Protein AF-A0A380DWX5-F1 (afdb_monomer)

Radius of gyration: 14.34 Å; Cα contacts (8 Å, |Δi|>4): 116; chains: 1; bounding box: 50×19×35 Å

Foldseek 3Di:
DDFDFDWDFDPVQLVVLLPDPDLVCNFVSLLVGTDDLPDPVSVVVCVVVVNDPVNSVRNNVGPCCCCCHVVVQWTDDPSVVSPSDPDTDGDDDDDD

Nearest PDB structures (foldseek):
  3egw-assembly1_B  TM=9.986E-01  e=2.088E-10  Escherichia coli K-12
  1r27-assembly1_B  TM=9.965E-01  e=1.960E-10  Escherichia coli
  3ir5-assembly1_B  TM=9.975E-01  e=4.172E-10  Escherichia coli K-12
  1y4z-assembly1_B  TM=9.982E-01  e=5.715E-10  Escherichia coli

Sequence (96 aa):
MRYLGVLLYDADRVHEAASAVDEKDLYEKQLDIFLNPFDEEVIAQAEKDGIGYDWIEAAQNSPIYKLAIEYKLAFPLHPEFRTMPMVWYCHHLAQL

Structure (mmCIF, N/CA/C/O backbone):
data_AF-A0A380DWX5-F1
#
_entry.id   AF-A0A380DWX5-F1
#
loop_
_atom_site.group_PDB
_atom_site.id
_atom_site.type_symbol
_atom_site.label_atom_id
_atom_site.label_alt_id
_atom_site.label_comp_id
_atom_site.label_asym_id
_atom_site.label_entity_id
_atom_site.label_seq_id
_atom_site.pdbx_PDB_ins_code
_atom_site.Cartn_x
_atom_site.Cartn_y
_atom_site.Cartn_z
_atom_site.occupancy
_atom_site.B_iso_or_equiv
_atom_site.auth_seq_id
_atom_site.auth_comp_id
_atom_site.auth_asym_id
_atom_site.auth_atom_id
_atom_site.pdbx_PDB_model_num
ATOM 1 N N . MET A 1 1 ? 19.005 -5.926 9.528 1.00 86.31 1 MET A N 1
ATOM 2 C CA . MET A 1 1 ? 17.870 -5.585 10.420 1.00 86.31 1 MET A CA 1
ATOM 3 C C . MET A 1 1 ? 16.588 -6.095 9.781 1.00 86.31 1 MET A C 1
ATOM 5 O O . MET A 1 1 ? 16.557 -6.169 8.559 1.00 86.31 1 MET A O 1
ATOM 9 N N . ARG A 1 2 ? 15.572 -6.477 10.564 1.00 94.12 2 ARG A N 1
ATOM 10 C CA . ARG A 1 2 ? 14.264 -6.917 10.050 1.00 94.12 2 ARG A CA 1
ATOM 11 C C . ARG A 1 2 ? 13.165 -6.126 10.745 1.00 94.12 2 ARG A C 1
ATOM 13 O O . ARG A 1 2 ? 13.150 -6.067 11.969 1.00 94.12 2 ARG A O 1
ATOM 20 N N . TYR A 1 3 ? 12.257 -5.579 9.951 1.00 96.75 3 TYR A N 1
ATOM 21 C CA . TYR A 1 3 ? 11.027 -4.947 10.410 1.00 96.75 3 TYR A CA 1
ATOM 22 C C . TYR A 1 3 ? 9.841 -5.759 9.889 1.00 96.75 3 TYR A C 1
ATOM 24 O O . TYR A 1 3 ? 9.944 -6.410 8.849 1.00 96.75 3 TYR A O 1
ATOM 32 N N . LEU A 1 4 ? 8.740 -5.748 10.631 1.00 97.62 4 LEU A N 1
ATOM 33 C CA . LEU A 1 4 ? 7.458 -6.320 10.229 1.00 97.62 4 LEU A CA 1
ATOM 34 C C . LEU A 1 4 ? 6.397 -5.245 10.444 1.00 97.62 4 LEU A C 1
ATOM 36 O O . LEU A 1 4 ? 6.460 -4.511 11.429 1.00 97.62 4 LEU A O 1
ATOM 40 N N . GLY A 1 5 ? 5.456 -5.138 9.518 1.00 97.75 5 GLY A N 1
ATOM 41 C CA . GLY A 1 5 ? 4.403 -4.135 9.556 1.00 97.75 5 GLY A CA 1
ATOM 42 C C . GLY A 1 5 ? 3.330 -4.464 8.533 1.00 97.75 5 GLY A C 1
ATOM 43 O O . GLY A 1 5 ? 3.618 -5.097 7.517 1.00 97.75 5 GLY A O 1
ATOM 44 N N . VAL A 1 6 ? 2.100 -4.065 8.833 1.00 98.25 6 VAL A N 1
ATOM 45 C CA . VAL A 1 6 ? 0.952 -4.279 7.951 1.00 98.25 6 VAL A CA 1
ATOM 46 C C . VAL A 1 6 ? 1.012 -3.273 6.799 1.00 98.25 6 VAL A C 1
ATOM 48 O O . VAL A 1 6 ? 1.440 -2.133 6.977 1.00 98.25 6 VAL A O 1
ATOM 51 N N . LEU A 1 7 ? 0.609 -3.708 5.611 1.00 98.19 7 LEU A N 1
ATOM 52 C CA . LEU A 1 7 ? 0.324 -2.850 4.467 1.00 98.19 7 LEU A CA 1
ATOM 53 C C . LEU A 1 7 ? -1.079 -3.196 3.981 1.00 98.19 7 LEU A C 1
ATOM 55 O O . LEU A 1 7 ? -1.396 -4.376 3.829 1.00 98.19 7 LEU A O 1
ATOM 59 N N . LEU A 1 8 ? -1.894 -2.175 3.740 1.00 98.31 8 LEU A N 1
ATOM 60 C CA . LEU A 1 8 ? -3.151 -2.320 3.017 1.00 98.31 8 LEU A CA 1
ATOM 61 C C . LEU A 1 8 ? -2.852 -2.146 1.528 1.00 98.31 8 LEU A C 1
ATOM 63 O O . LEU A 1 8 ? -2.040 -1.294 1.162 1.00 98.31 8 LEU A O 1
ATOM 67 N N . TYR A 1 9 ? -3.463 -2.964 0.676 1.00 98.25 9 TYR A N 1
ATOM 68 C CA . TYR A 1 9 ? -3.280 -2.869 -0.767 1.00 98.25 9 TYR A CA 1
ATOM 69 C C . TYR A 1 9 ? -4.568 -3.197 -1.514 1.00 98.25 9 TYR A C 1
ATOM 71 O O . TYR A 1 9 ? -5.386 -3.981 -1.036 1.00 98.25 9 TYR A O 1
ATOM 79 N N . ASP A 1 10 ? -4.721 -2.603 -2.690 1.00 97.94 10 ASP A N 1
ATOM 80 C CA . ASP A 1 10 ? -5.807 -2.886 -3.618 1.00 97.94 10 ASP A CA 1
ATOM 81 C C . ASP A 1 10 ? -5.493 -4.166 -4.408 1.00 97.94 10 ASP A C 1
ATOM 83 O O . ASP A 1 10 ? -4.612 -4.192 -5.275 1.00 97.94 10 ASP A O 1
ATOM 87 N N . ALA A 1 11 ? -6.202 -5.247 -4.076 1.00 96.12 11 ALA A N 1
ATOM 88 C CA . ALA A 1 11 ? -6.014 -6.550 -4.704 1.00 96.12 11 ALA A CA 1
ATOM 89 C C . ALA A 1 11 ? -6.470 -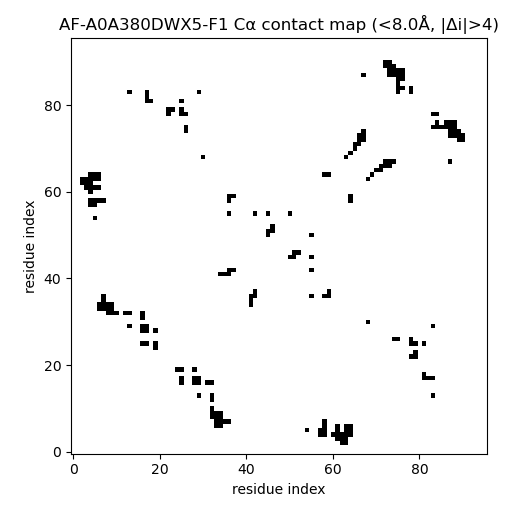6.578 -6.173 1.00 96.12 11 ALA A C 1
ATOM 91 O O . ALA A 1 11 ? -5.865 -7.287 -6.981 1.00 96.12 11 ALA A O 1
ATOM 92 N N . ASP A 1 12 ? -7.480 -5.784 -6.538 1.00 96.81 12 ASP A N 1
ATOM 93 C CA . ASP A 1 12 ? -8.032 -5.754 -7.895 1.00 96.81 12 ASP A CA 1
ATOM 94 C C . ASP A 1 12 ? -7.051 -5.103 -8.881 1.00 96.81 12 ASP A C 1
ATOM 96 O O . ASP A 1 12 ? -7.010 -5.446 -10.067 1.00 96.81 12 ASP A O 1
ATOM 100 N N . ARG A 1 13 ? -6.182 -4.220 -8.381 1.00 97.75 13 ARG A N 1
ATOM 101 C CA . ARG A 1 13 ? -5.161 -3.524 -9.178 1.00 97.75 13 ARG A CA 1
ATOM 102 C C . ARG A 1 13 ? -3.828 -4.269 -9.290 1.00 97.75 13 ARG A C 1
ATOM 104 O O . ARG A 1 13 ? -2.954 -3.837 -10.043 1.00 97.75 13 ARG A O 1
ATOM 111 N N . VAL A 1 14 ? -3.658 -5.419 -8.627 1.00 97.50 14 VAL A N 1
ATOM 112 C CA . VAL A 1 14 ? -2.404 -6.204 -8.676 1.00 97.50 14 VAL A CA 1
ATOM 113 C C . VAL A 1 14 ? -2.054 -6.628 -10.102 1.00 97.50 14 VAL A C 1
ATOM 115 O O . VAL A 1 14 ? -0.905 -6.494 -10.522 1.00 97.50 14 VAL A O 1
ATOM 118 N N . HIS A 1 15 ? -3.03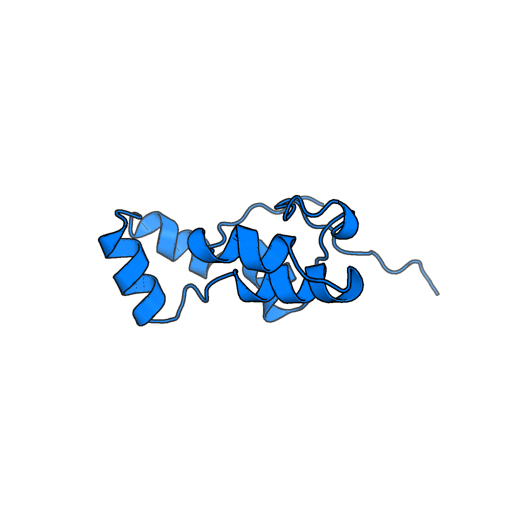4 -7.127 -10.864 1.00 97.69 15 HIS A N 1
ATOM 119 C CA . HIS A 1 15 ? -2.795 -7.572 -12.238 1.00 97.69 15 HIS A CA 1
ATOM 120 C C . HIS A 1 15 ? -2.390 -6.406 -13.147 1.00 97.69 15 HIS A C 1
ATOM 122 O O . HIS A 1 15 ? -1.475 -6.551 -13.957 1.00 97.69 15 HIS A O 1
ATOM 128 N N . GLU A 1 16 ? -3.048 -5.252 -13.008 1.00 97.31 16 GLU A N 1
ATOM 129 C CA . GLU A 1 16 ? -2.695 -4.031 -13.738 1.00 97.31 16 GLU A CA 1
ATOM 130 C C . GLU A 1 16 ? -1.249 -3.619 -13.436 1.00 97.31 16 GLU A C 1
ATOM 132 O O . GLU A 1 16 ? -0.457 -3.434 -14.362 1.00 97.31 16 GLU A O 1
ATOM 137 N N . ALA A 1 17 ? -0.884 -3.553 -12.152 1.00 97.50 17 ALA A N 1
ATOM 138 C CA . ALA A 1 17 ? 0.452 -3.167 -11.715 1.00 97.50 17 ALA A CA 1
ATOM 139 C C . ALA A 1 17 ? 1.534 -4.131 -12.227 1.00 97.50 17 ALA A C 1
ATOM 141 O O . ALA A 1 17 ? 2.534 -3.697 -12.796 1.00 97.50 17 ALA A O 1
ATOM 142 N N . ALA A 1 18 ? 1.313 -5.443 -12.102 1.00 97.50 18 ALA A N 1
ATOM 143 C CA . ALA A 1 18 ? 2.241 -6.469 -12.581 1.00 97.50 18 ALA A CA 1
ATOM 144 C C . ALA A 1 18 ? 2.376 -6.514 -14.116 1.00 97.50 18 ALA A C 1
ATOM 146 O O . ALA A 1 18 ? 3.392 -6.982 -14.644 1.00 97.50 18 ALA A O 1
ATOM 147 N N . SER A 1 19 ? 1.377 -6.004 -14.838 1.00 97.56 19 SER A N 1
ATOM 148 C CA . SER A 1 19 ? 1.328 -5.993 -16.304 1.00 97.56 19 SER A CA 1
ATOM 149 C C . SER A 1 19 ? 1.882 -4.710 -16.935 1.00 97.56 19 SER A C 1
ATOM 151 O O . SER A 1 19 ? 1.734 -4.524 -18.143 1.00 97.56 19 SER A O 1
ATOM 153 N N . ALA A 1 20 ? 2.530 -3.829 -16.161 1.00 97.31 20 ALA A N 1
ATOM 154 C CA . ALA A 1 20 ? 3.141 -2.606 -16.685 1.00 97.31 20 ALA A CA 1
ATOM 155 C C . ALA A 1 20 ? 4.088 -2.898 -17.864 1.00 97.31 20 ALA A C 1
ATOM 157 O O . ALA A 1 20 ? 4.890 -3.834 -17.812 1.00 97.31 20 ALA A O 1
ATOM 158 N N . VAL A 1 21 ? 3.987 -2.120 -18.945 1.00 95.81 21 VAL A N 1
ATOM 159 C CA . VAL A 1 21 ? 4.739 -2.395 -20.181 1.00 95.81 21 VAL A CA 1
ATOM 160 C C . VAL A 1 21 ? 6.240 -2.210 -19.963 1.00 95.81 21 VAL A C 1
ATOM 162 O O . VAL A 1 21 ? 7.013 -3.100 -20.316 1.00 95.81 21 VAL A O 1
ATOM 165 N N . ASP A 1 22 ? 6.644 -1.091 -19.358 1.00 96.81 22 ASP A N 1
ATOM 166 C CA . ASP A 1 22 ? 8.034 -0.850 -18.972 1.00 96.81 22 ASP A CA 1
ATOM 167 C C . ASP A 1 22 ? 8.300 -1.458 -17.589 1.00 96.81 22 ASP A C 1
ATOM 169 O O . ASP A 1 22 ? 7.596 -1.187 -16.616 1.00 96.81 22 ASP A O 1
ATOM 173 N N . GLU A 1 23 ? 9.340 -2.283 -17.490 1.00 95.69 23 GLU A N 1
ATOM 174 C CA . GLU A 1 23 ? 9.763 -2.884 -16.224 1.00 95.69 23 GLU A CA 1
ATOM 175 C C . GLU A 1 23 ? 10.219 -1.832 -15.206 1.00 95.69 23 GLU A C 1
ATOM 177 O O . GLU A 1 23 ? 10.108 -2.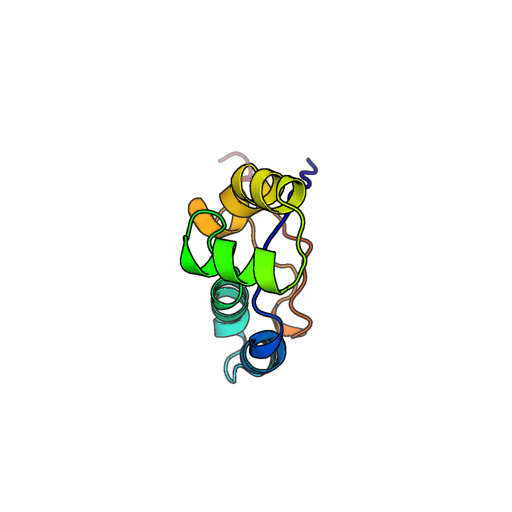053 -14.001 1.00 95.69 23 GLU A O 1
ATOM 182 N N . LYS A 1 24 ? 10.678 -0.664 -15.672 1.00 94.50 24 LYS A N 1
ATOM 183 C CA . LYS A 1 24 ? 11.080 0.451 -14.804 1.00 94.50 24 LYS A CA 1
ATOM 184 C C . LYS A 1 24 ? 9.909 1.064 -14.043 1.00 94.50 24 LYS A C 1
ATOM 186 O O . LYS A 1 24 ? 10.128 1.630 -12.974 1.00 94.50 24 LYS A O 1
ATOM 191 N N . ASP A 1 25 ? 8.688 0.900 -14.546 1.00 96.88 25 ASP A N 1
ATOM 192 C CA . ASP A 1 25 ? 7.483 1.413 -13.898 1.00 96.88 25 ASP A CA 1
ATOM 193 C C . ASP A 1 25 ? 6.978 0.475 -12.792 1.00 96.88 25 ASP A C 1
ATOM 195 O O . ASP A 1 25 ? 6.174 0.891 -11.963 1.00 96.88 25 ASP A O 1
ATOM 199 N N . LEU A 1 26 ? 7.440 -0.783 -12.735 1.00 97.88 26 LEU A N 1
ATOM 200 C CA . LEU A 1 26 ? 6.904 -1.803 -11.820 1.00 97.88 26 LEU A CA 1
ATOM 201 C C . LEU A 1 26 ? 7.049 -1.425 -10.340 1.00 97.88 26 LEU A C 1
ATOM 203 O O . LEU A 1 26 ? 6.176 -1.757 -9.543 1.00 97.88 26 LEU A O 1
ATOM 207 N N . TYR A 1 27 ? 8.117 -0.713 -9.972 1.00 96.88 27 TYR A N 1
ATOM 208 C CA . TYR A 1 27 ? 8.297 -0.200 -8.611 1.00 96.88 27 TYR A CA 1
ATOM 209 C C . TYR A 1 27 ? 7.210 0.814 -8.236 1.00 96.88 27 TYR A C 1
ATOM 211 O O . TYR A 1 27 ? 6.546 0.654 -7.213 1.00 96.88 27 TYR A O 1
ATOM 219 N N . GLU A 1 28 ? 6.999 1.826 -9.078 1.00 97.06 28 GLU A N 1
ATOM 220 C CA . GLU A 1 28 ? 5.982 2.854 -8.835 1.00 97.06 28 GLU A CA 1
ATOM 221 C C . GLU A 1 28 ? 4.575 2.254 -8.911 1.00 97.06 28 GLU A C 1
ATOM 223 O O . GLU A 1 28 ? 3.735 2.522 -8.061 1.00 97.06 28 GLU A O 1
ATOM 228 N N . LYS A 1 29 ? 4.337 1.331 -9.847 1.00 97.94 29 LYS A N 1
ATOM 229 C CA . LYS A 1 29 ? 3.064 0.611 -9.951 1.00 97.94 29 LYS A CA 1
ATOM 230 C C . LYS A 1 29 ? 2.760 -0.249 -8.733 1.00 97.94 29 LYS A C 1
ATOM 232 O O . LYS A 1 29 ? 1.601 -0.352 -8.343 1.00 97.94 29 LYS A O 1
ATOM 237 N N . GLN A 1 30 ? 3.774 -0.841 -8.111 1.00 98.06 30 GLN A N 1
ATOM 238 C CA . GLN A 1 30 ? 3.588 -1.543 -6.849 1.00 98.06 30 GLN A CA 1
ATOM 239 C C . GLN A 1 30 ? 3.288 -0.575 -5.693 1.00 98.06 30 GLN A C 1
ATOM 241 O O . GLN A 1 30 ? 2.505 -0.904 -4.808 1.00 98.06 30 GLN A O 1
ATOM 246 N N . LEU A 1 31 ? 3.877 0.622 -5.688 1.00 97.81 31 LEU A N 1
ATOM 247 C CA . LEU A 1 31 ? 3.537 1.649 -4.702 1.00 97.81 31 LEU A CA 1
ATOM 248 C C . LEU A 1 31 ? 2.099 2.155 -4.874 1.00 97.81 31 LEU A C 1
ATOM 250 O O . LEU A 1 31 ? 1.413 2.334 -3.873 1.00 97.81 31 LEU A O 1
ATOM 254 N N . ASP A 1 32 ? 1.634 2.323 -6.114 1.00 97.31 32 ASP A N 1
ATOM 255 C CA . ASP A 1 32 ? 0.292 2.821 -6.456 1.00 97.31 32 ASP A CA 1
ATOM 256 C C . ASP A 1 32 ? -0.854 1.928 -5.959 1.00 97.31 32 ASP A C 1
ATOM 258 O O . ASP A 1 32 ? -1.997 2.389 -5.866 1.00 97.31 32 ASP A O 1
ATOM 262 N N . ILE A 1 33 ? -0.581 0.644 -5.703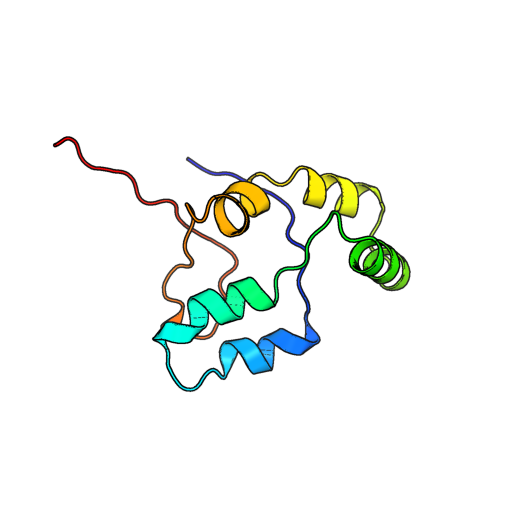 1.00 97.94 33 ILE A N 1
ATOM 263 C CA . ILE A 1 33 ? -1.574 -0.290 -5.158 1.00 97.94 33 ILE A CA 1
ATOM 264 C C . ILE A 1 33 ? -1.561 -0.329 -3.632 1.00 97.94 33 ILE A C 1
ATOM 266 O O . ILE A 1 33 ? -2.494 -0.875 -3.053 1.00 97.94 33 ILE A O 1
ATOM 270 N N . PHE A 1 34 ? -0.549 0.234 -2.962 1.00 98.38 34 PHE A N 1
ATOM 271 C CA . PHE A 1 34 ? -0.569 0.366 -1.509 1.00 98.38 34 PHE A CA 1
ATOM 272 C C . PHE A 1 34 ? -1.474 1.522 -1.088 1.00 98.38 34 PHE A C 1
ATOM 274 O O . PHE A 1 34 ? -1.410 2.625 -1.624 1.00 98.38 34 PHE A O 1
ATOM 281 N N . LEU A 1 35 ? -2.322 1.253 -0.102 1.00 98.50 35 LEU A N 1
ATOM 282 C CA . LEU A 1 35 ? -3.362 2.164 0.350 1.00 98.50 35 LEU A CA 1
ATOM 283 C C . LEU A 1 35 ? -2.904 2.928 1.591 1.00 98.50 35 LEU A C 1
ATOM 285 O O . LEU A 1 35 ? -2.225 2.378 2.461 1.00 98.50 35 LEU A O 1
ATOM 289 N N . ASN A 1 36 ? -3.309 4.194 1.683 1.00 98.44 36 ASN A N 1
ATOM 290 C CA . ASN A 1 36 ? -3.039 5.030 2.845 1.00 98.44 36 ASN A CA 1
ATOM 291 C C . ASN A 1 36 ? -3.923 4.591 4.028 1.00 98.44 36 ASN A C 1
ATOM 293 O O . ASN A 1 36 ? -5.138 4.775 3.967 1.00 98.44 36 ASN A O 1
ATOM 297 N N . PRO A 1 37 ? -3.357 4.069 5.131 1.00 98.38 37 PRO A N 1
ATOM 298 C CA . PRO A 1 37 ? -4.145 3.570 6.257 1.00 98.38 37 PRO A CA 1
ATOM 299 C C . PRO A 1 37 ? -4.783 4.687 7.106 1.00 98.38 37 PRO A C 1
ATOM 301 O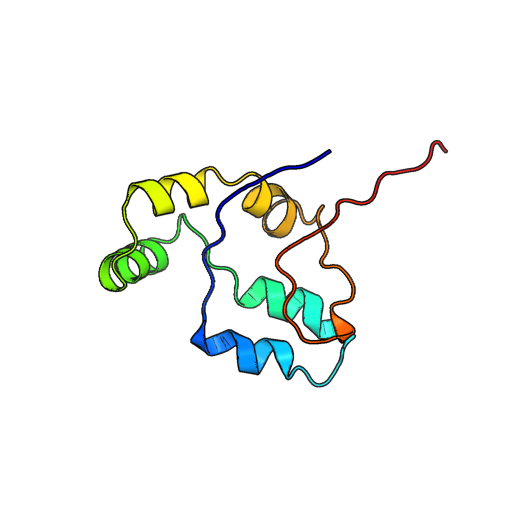 O . PRO A 1 37 ? -5.502 4.392 8.060 1.00 98.38 37 PRO A O 1
ATOM 304 N N . PHE A 1 38 ? -4.509 5.959 6.793 1.00 98.38 38 PHE A N 1
ATOM 305 C CA . PHE A 1 38 ? -5.133 7.134 7.412 1.00 98.38 38 PHE A CA 1
ATOM 306 C C . PHE A 1 38 ? -6.249 7.750 6.561 1.00 98.38 38 PHE A C 1
ATOM 308 O O . PHE A 1 38 ? -6.871 8.717 6.993 1.00 98.38 38 PHE A O 1
ATOM 315 N N . ASP A 1 39 ? -6.473 7.240 5.350 1.00 98.56 39 ASP A N 1
ATOM 316 C CA . ASP A 1 39 ? -7.540 7.720 4.479 1.00 98.56 39 ASP A CA 1
ATOM 317 C C . ASP A 1 39 ? -8.890 7.157 4.946 1.00 98.56 39 ASP A C 1
ATOM 319 O O . ASP A 1 39 ? -9.050 5.943 5.090 1.00 98.56 39 ASP A O 1
ATOM 323 N N . GLU A 1 40 ? -9.861 8.038 5.196 1.00 98.19 40 GLU A N 1
ATOM 324 C CA . GLU A 1 40 ? -11.196 7.663 5.670 1.00 98.19 40 GLU A CA 1
ATOM 325 C C . GLU A 1 40 ? -11.913 6.718 4.694 1.00 98.19 40 GLU A C 1
ATOM 327 O O . GLU A 1 40 ? -12.624 5.812 5.135 1.00 98.19 40 GLU A O 1
ATOM 332 N N . GLU A 1 41 ? -11.694 6.866 3.382 1.00 98.44 41 GLU A N 1
ATOM 333 C CA . GLU A 1 41 ? -12.288 5.980 2.377 1.00 98.44 41 GLU A CA 1
ATOM 334 C C . GLU A 1 41 ? -11.669 4.578 2.435 1.00 98.44 41 GLU A C 1
ATOM 336 O O . GLU A 1 41 ? -12.389 3.579 2.364 1.00 98.44 41 GLU A O 1
ATOM 341 N N . VAL A 1 42 ? -10.350 4.493 2.645 1.00 98.31 42 VAL A N 1
ATOM 342 C CA . VAL A 1 42 ? -9.631 3.220 2.812 1.00 98.31 42 VAL A CA 1
ATOM 343 C C . VAL A 1 42 ? -10.057 2.524 4.101 1.00 98.31 42 VAL A C 1
ATOM 345 O O . VAL A 1 42 ? -10.285 1.317 4.089 1.00 98.31 42 VAL A O 1
ATOM 348 N N . ILE A 1 43 ? -10.202 3.264 5.203 1.00 98.50 43 ILE A N 1
ATOM 349 C CA . ILE A 1 43 ? -10.655 2.720 6.492 1.00 98.50 43 ILE A CA 1
ATOM 350 C C . ILE A 1 43 ? -12.076 2.163 6.355 1.00 98.50 43 ILE A C 1
ATOM 352 O O . ILE A 1 43 ? -12.322 1.010 6.706 1.00 98.50 43 ILE A O 1
ATOM 356 N N . ALA A 1 44 ? -12.997 2.940 5.778 1.00 98.12 44 ALA A N 1
ATOM 357 C CA . ALA A 1 44 ? -14.373 2.501 5.564 1.00 98.12 44 ALA A CA 1
ATOM 358 C C . ALA A 1 44 ? -14.462 1.286 4.626 1.00 98.12 44 ALA A C 1
ATOM 360 O O . ALA A 1 44 ? -15.328 0.428 4.804 1.00 98.12 44 ALA A O 1
ATOM 361 N N . GLN A 1 45 ? -13.590 1.202 3.618 1.00 98.19 45 GLN A N 1
ATOM 362 C CA . GLN A 1 45 ? -13.526 0.043 2.731 1.00 98.19 45 GLN A CA 1
ATOM 363 C C . GLN A 1 45 ? -12.955 -1.188 3.449 1.00 98.19 45 GLN A C 1
ATOM 365 O O . GLN A 1 45 ? -13.553 -2.258 3.374 1.00 98.19 45 GLN A O 1
ATOM 370 N N . ALA A 1 46 ? -11.885 -1.031 4.230 1.00 97.81 46 ALA A N 1
ATOM 371 C CA . ALA A 1 46 ? -11.310 -2.102 5.041 1.00 97.81 46 ALA A CA 1
ATOM 372 C C . ALA A 1 46 ? -12.337 -2.697 6.024 1.00 97.81 46 ALA A C 1
ATOM 374 O O . ALA A 1 46 ? -12.435 -3.918 6.147 1.00 97.81 46 ALA A O 1
ATOM 375 N N . GLU A 1 47 ? -13.154 -1.858 6.669 1.00 96.88 47 GLU A N 1
ATOM 376 C CA . GLU A 1 47 ? -14.247 -2.315 7.537 1.00 96.88 47 GLU A CA 1
ATOM 377 C C . GLU A 1 47 ? -15.310 -3.118 6.767 1.00 96.88 47 GLU A C 1
ATOM 379 O O . GLU A 1 47 ? -15.759 -4.162 7.246 1.00 96.88 47 GLU A O 1
ATOM 384 N N . LYS A 1 48 ? -15.695 -2.676 5.559 1.00 97.62 48 LYS A N 1
ATOM 385 C CA . LYS A 1 48 ? -16.636 -3.413 4.688 1.00 97.62 48 LYS A CA 1
ATOM 386 C C . LYS A 1 48 ? -16.085 -4.769 4.257 1.00 97.62 48 LYS A C 1
ATOM 388 O O . LYS A 1 48 ? -16.850 -5.730 4.182 1.00 97.62 48 LYS A O 1
ATOM 393 N N . ASP A 1 49 ? -14.780 -4.844 4.020 1.00 97.06 49 ASP A N 1
ATOM 394 C CA . ASP A 1 49 ? -14.077 -6.071 3.638 1.00 97.06 49 ASP A CA 1
ATOM 395 C C . ASP A 1 49 ? -13.794 -6.992 4.843 1.00 97.06 49 ASP A C 1
ATOM 397 O O . ASP A 1 49 ? -13.242 -8.083 4.690 1.00 97.06 49 ASP A O 1
ATOM 401 N N . GLY A 1 50 ? -14.216 -6.593 6.049 1.00 97.25 50 GLY A N 1
ATOM 402 C CA . GLY A 1 50 ? -14.122 -7.395 7.268 1.00 97.25 50 GLY A CA 1
ATOM 403 C C . GLY A 1 50 ? -12.753 -7.353 7.947 1.00 97.25 50 GLY A C 1
ATOM 404 O O . GLY A 1 50 ? -12.457 -8.220 8.773 1.00 97.25 50 GLY A O 1
ATOM 405 N N . ILE A 1 51 ? -11.912 -6.367 7.623 1.00 97.31 51 ILE A N 1
ATOM 406 C CA . ILE A 1 51 ? -10.637 -6.139 8.305 1.00 97.31 51 ILE A CA 1
ATOM 407 C C . ILE A 1 51 ? -10.923 -5.548 9.689 1.00 97.31 51 ILE A C 1
ATOM 409 O O . ILE A 1 51 ? -11.584 -4.519 9.824 1.00 97.31 51 ILE A O 1
ATOM 413 N N . GLY A 1 52 ? -10.424 -6.212 10.733 1.00 96.75 52 GLY A N 1
ATOM 414 C CA . GLY A 1 52 ? -10.572 -5.747 12.110 1.00 96.75 52 GLY A CA 1
ATOM 415 C C . GLY A 1 52 ? -9.873 -4.408 12.355 1.00 96.75 52 GLY A C 1
ATOM 416 O O . GLY A 1 52 ? -8.831 -4.113 11.767 1.00 96.75 52 GLY A O 1
ATOM 417 N N . TYR A 1 53 ? -10.427 -3.603 13.263 1.00 96.56 53 TYR A N 1
ATOM 418 C CA . TYR A 1 53 ? -9.859 -2.303 13.638 1.00 96.56 53 TYR A CA 1
ATOM 419 C C . TYR A 1 53 ? -8.400 -2.405 14.122 1.00 96.56 53 TYR A C 1
ATOM 421 O O . TYR A 1 53 ? -7.578 -1.545 13.821 1.00 96.56 53 TYR A O 1
ATOM 429 N N . ASP A 1 54 ? -8.053 -3.494 14.808 1.00 97.94 54 ASP A N 1
ATOM 430 C CA . ASP A 1 54 ? -6.697 -3.818 15.256 1.00 97.94 54 ASP A CA 1
ATOM 431 C C . ASP A 1 54 ? -5.693 -3.953 14.097 1.00 97.94 54 ASP A C 1
ATOM 433 O O . ASP A 1 54 ? -4.537 -3.540 14.216 1.00 97.94 54 ASP A O 1
ATOM 437 N N . TRP A 1 55 ? -6.127 -4.465 12.943 1.00 98.12 55 TRP A N 1
ATOM 438 C CA . TRP A 1 55 ? -5.301 -4.527 11.734 1.00 98.12 55 TRP A CA 1
ATOM 439 C C . TRP A 1 55 ? -5.123 -3.161 11.072 1.00 98.12 55 TRP A C 1
ATOM 441 O O . TRP A 1 55 ? -4.030 -2.861 10.586 1.00 98.12 55 TRP A O 1
ATOM 451 N N . ILE A 1 56 ? -6.165 -2.326 11.077 1.00 98.19 56 ILE A N 1
ATOM 452 C CA . ILE A 1 56 ? -6.099 -0.950 10.565 1.00 98.19 56 ILE A CA 1
ATOM 453 C C . ILE A 1 56 ? -5.137 -0.126 11.432 1.00 98.19 56 ILE A C 1
ATOM 455 O O . ILE A 1 56 ? -4.223 0.511 10.907 1.00 98.19 56 ILE A O 1
ATOM 459 N N . GLU A 1 57 ? -5.256 -0.216 12.758 1.00 98.44 57 GLU A N 1
ATOM 460 C CA . GLU A 1 57 ? -4.336 0.429 13.702 1.00 98.44 57 GLU A CA 1
ATOM 461 C C . GLU A 1 57 ? -2.890 -0.070 13.518 1.00 98.44 57 GLU A C 1
ATOM 463 O O . GLU A 1 57 ? -1.937 0.718 13.533 1.00 98.44 57 GLU A O 1
ATOM 468 N N . ALA A 1 58 ? -2.692 -1.371 13.281 1.00 98.62 58 ALA A N 1
ATOM 469 C CA . ALA A 1 58 ? -1.373 -1.923 12.979 1.00 98.62 58 ALA A CA 1
ATOM 470 C C 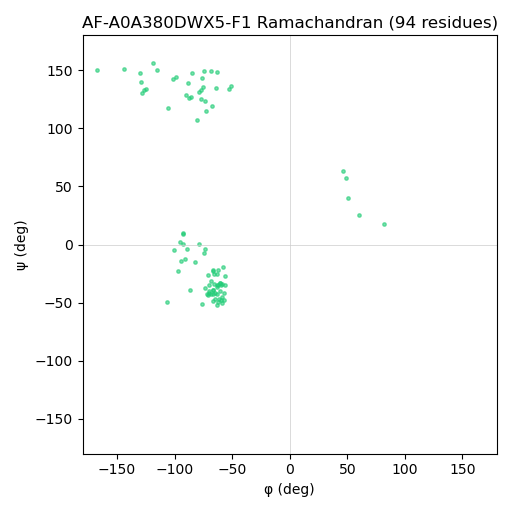. ALA A 1 58 ? -0.803 -1.410 11.641 1.00 98.62 58 ALA A C 1
ATOM 472 O O . ALA A 1 58 ? 0.413 -1.219 11.530 1.00 98.62 58 ALA A O 1
ATOM 473 N N . ALA A 1 59 ? -1.649 -1.157 10.637 1.00 98.56 59 ALA A N 1
ATOM 474 C CA . ALA A 1 59 ? -1.245 -0.550 9.369 1.00 98.56 59 ALA A CA 1
ATOM 475 C C . ALA A 1 59 ? -0.835 0.920 9.549 1.00 98.56 59 ALA A C 1
ATOM 477 O O . ALA A 1 59 ? 0.219 1.322 9.058 1.00 98.56 59 ALA A O 1
ATOM 478 N N . GLN A 1 60 ? -1.590 1.693 10.334 1.00 98.44 60 GLN A N 1
ATOM 479 C CA . GLN A 1 60 ? -1.262 3.082 10.690 1.00 98.44 60 GLN A CA 1
ATOM 480 C C . GLN A 1 60 ? 0.072 3.195 11.447 1.00 98.44 60 GLN A C 1
ATOM 482 O O . GLN A 1 60 ? 0.834 4.147 11.273 1.00 98.44 60 GLN A O 1
ATOM 487 N N . ASN A 1 61 ? 0.405 2.187 12.256 1.00 98.50 61 ASN A N 1
ATOM 488 C CA . ASN A 1 61 ? 1.662 2.122 13.003 1.00 98.50 61 ASN A CA 1
ATO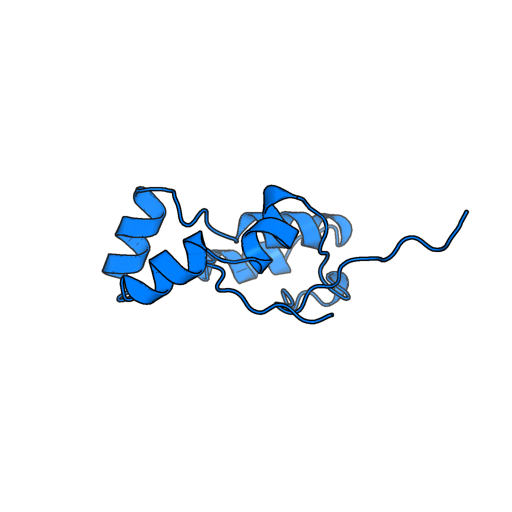M 489 C C . ASN A 1 61 ? 2.784 1.361 12.270 1.00 98.50 61 ASN A C 1
ATOM 491 O O . ASN A 1 61 ? 3.844 1.109 12.851 1.00 98.50 61 ASN A O 1
ATOM 495 N N . SER A 1 62 ? 2.588 1.003 10.999 1.00 98.62 62 SER A N 1
ATOM 496 C CA . SER A 1 62 ? 3.493 0.127 10.258 1.00 98.62 62 SER A CA 1
ATOM 497 C C . SER A 1 62 ? 4.860 0.773 9.994 1.00 98.62 62 S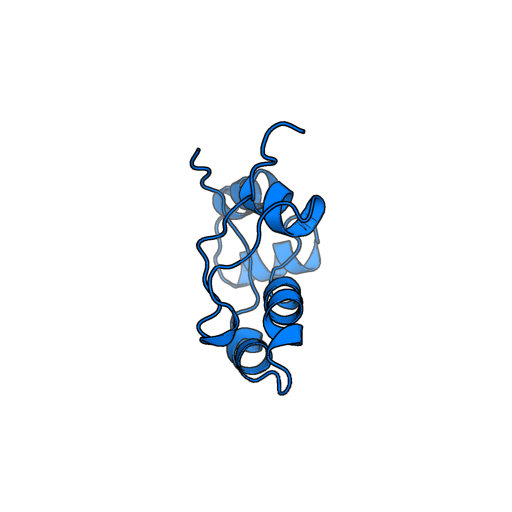ER A C 1
ATOM 499 O O . SER A 1 62 ? 4.951 1.772 9.272 1.00 98.62 62 SER A O 1
ATOM 501 N N . PRO A 1 63 ? 5.973 0.187 10.486 1.00 98.00 63 PRO A N 1
ATOM 502 C CA . PRO A 1 63 ? 7.306 0.647 10.105 1.00 98.00 63 PRO A CA 1
ATOM 503 C C . PRO A 1 63 ? 7.588 0.391 8.619 1.00 98.00 63 PRO A C 1
ATOM 505 O O . PRO A 1 63 ? 8.394 1.099 8.024 1.00 98.00 63 PRO A O 1
ATOM 508 N N . ILE A 1 64 ? 6.924 -0.598 8.010 1.00 98.00 64 ILE A N 1
ATOM 509 C CA . ILE A 1 64 ? 7.077 -0.906 6.585 1.00 98.00 64 ILE A CA 1
ATOM 510 C C . ILE A 1 64 ? 6.420 0.176 5.731 1.00 98.00 64 ILE A C 1
ATOM 512 O O . ILE A 1 64 ? 7.054 0.634 4.786 1.00 98.00 64 ILE A O 1
ATOM 516 N N . TYR A 1 65 ? 5.221 0.647 6.097 1.00 98.25 65 TYR A N 1
ATOM 517 C CA . TYR A 1 65 ? 4.568 1.765 5.406 1.00 98.25 65 TYR A CA 1
ATOM 518 C C . TYR A 1 65 ? 5.458 3.013 5.417 1.00 98.25 65 TYR A C 1
ATOM 520 O O . TYR A 1 65 ? 5.755 3.586 4.370 1.00 98.25 65 TYR A O 1
ATOM 528 N N . LYS A 1 66 ? 6.005 3.361 6.587 1.00 97.75 66 LYS A N 1
ATOM 529 C CA . LYS A 1 66 ? 6.927 4.497 6.726 1.00 97.75 66 LYS A CA 1
ATOM 530 C C . LYS A 1 66 ? 8.179 4.337 5.865 1.00 97.75 66 LYS A C 1
ATOM 532 O O . LYS A 1 66 ? 8.552 5.249 5.139 1.00 97.75 66 LYS A O 1
ATOM 537 N N . LEU A 1 67 ? 8.831 3.174 5.906 1.00 97.06 67 LEU A N 1
ATOM 538 C CA . LEU A 1 67 ? 10.075 2.946 5.164 1.00 97.06 67 LEU A CA 1
ATOM 539 C C . LEU A 1 67 ? 9.869 2.863 3.644 1.00 97.06 67 LEU A C 1
ATOM 541 O O . LEU A 1 67 ? 10.690 3.400 2.906 1.00 97.06 67 LEU A O 1
ATOM 545 N N . ALA A 1 68 ? 8.818 2.191 3.173 1.00 96.69 68 ALA A N 1
ATOM 546 C CA . ALA A 1 68 ? 8.584 1.953 1.748 1.00 96.69 68 ALA A CA 1
ATOM 547 C C . ALA A 1 68 ? 7.827 3.100 1.063 1.00 96.69 68 ALA A C 1
ATOM 549 O O . ALA A 1 68 ? 8.145 3.447 -0.071 1.00 96.69 68 ALA A O 1
ATOM 550 N N . ILE A 1 69 ? 6.837 3.697 1.733 1.00 97.19 69 ILE A N 1
ATOM 551 C CA . ILE A 1 69 ? 5.871 4.610 1.105 1.00 97.19 69 ILE A CA 1
ATOM 552 C C . ILE A 1 69 ? 6.144 6.063 1.493 1.00 97.19 69 ILE A C 1
ATOM 554 O O . ILE A 1 69 ? 6.253 6.892 0.592 1.00 97.19 69 ILE A O 1
ATOM 558 N N . GLU A 1 70 ? 6.317 6.371 2.784 1.00 96.25 70 GLU A N 1
ATOM 559 C CA . GLU A 1 70 ? 6.569 7.752 3.236 1.00 96.25 70 GLU A CA 1
ATOM 560 C C . GLU A 1 70 ? 8.010 8.200 2.966 1.00 96.25 70 GLU A C 1
ATOM 562 O O . GLU A 1 70 ? 8.244 9.257 2.387 1.00 96.25 70 GLU A O 1
ATOM 567 N N . TYR A 1 71 ? 8.993 7.403 3.390 1.00 96.06 71 TYR A N 1
ATOM 568 C CA . TYR A 1 71 ? 10.408 7.784 3.342 1.00 96.06 71 TYR A CA 1
ATOM 569 C C . TYR A 1 71 ? 11.125 7.298 2.084 1.00 96.06 71 TYR A C 1
ATOM 571 O O . TYR A 1 71 ? 12.234 7.756 1.818 1.00 96.06 71 TYR A O 1
ATOM 579 N N . LYS A 1 72 ? 10.520 6.370 1.328 1.00 95.12 72 LYS A N 1
ATOM 580 C CA . LYS A 1 72 ? 11.105 5.771 0.113 1.00 95.12 72 LYS A CA 1
ATOM 581 C C . LYS A 1 72 ? 12.533 5.233 0.335 1.00 95.12 72 LYS A C 1
ATOM 583 O O . LYS A 1 72 ? 13.424 5.406 -0.492 1.00 95.12 72 LYS A O 1
ATOM 588 N N . LEU A 1 73 ? 12.762 4.608 1.492 1.00 95.25 73 LEU A N 1
ATOM 589 C CA . LEU A 1 73 ? 14.047 4.023 1.900 1.00 95.25 73 LEU A CA 1
ATOM 590 C C . LEU A 1 73 ? 14.132 2.517 1.634 1.00 95.25 73 LEU A C 1
ATOM 592 O O . LEU A 1 73 ? 15.237 1.977 1.552 1.00 95.25 73 LEU A O 1
ATOM 596 N N . ALA A 1 74 ? 12.988 1.840 1.541 1.00 95.94 74 ALA A N 1
ATOM 597 C CA . ALA A 1 74 ? 12.902 0.429 1.197 1.00 95.94 74 ALA A CA 1
ATOM 598 C C . ALA A 1 74 ? 12.507 0.265 -0.275 1.00 95.94 74 ALA A C 1
ATOM 600 O O . ALA A 1 74 ? 11.653 0.999 -0.763 1.00 95.94 74 ALA A O 1
ATOM 601 N N . PHE A 1 75 ? 13.079 -0.736 -0.947 1.00 95.56 75 PHE A N 1
ATOM 602 C CA . PHE A 1 75 ? 12.808 -1.057 -2.351 1.00 95.56 75 PHE A CA 1
ATOM 603 C C . PHE A 1 75 ? 12.484 -2.550 -2.522 1.00 95.56 75 PHE A C 1
ATOM 605 O O . PHE A 1 75 ? 13.028 -3.376 -1.773 1.00 95.56 75 PHE A O 1
ATOM 612 N N . PRO A 1 76 ? 11.622 -2.922 -3.485 1.00 95.62 76 PRO A N 1
ATOM 613 C CA . PRO A 1 76 ? 11.316 -4.316 -3.775 1.00 95.62 76 PRO A CA 1
ATOM 614 C C . PRO A 1 76 ? 12.530 -5.021 -4.388 1.00 95.62 76 PRO A C 1
ATOM 616 O O . PRO A 1 76 ? 13.333 -4.413 -5.097 1.00 95.62 76 PRO A O 1
ATOM 619 N N . LEU A 1 77 ? 12.657 -6.324 -4.136 1.00 94.19 77 LEU A N 1
ATOM 620 C CA . LEU A 1 77 ? 13.684 -7.149 -4.768 1.00 94.19 77 LEU A CA 1
ATOM 621 C C . LEU A 1 77 ? 13.178 -7.696 -6.106 1.00 94.19 77 LEU A C 1
ATOM 623 O O . LEU A 1 77 ? 12.146 -8.359 -6.130 1.00 94.19 77 LEU A O 1
ATOM 627 N N . HIS A 1 78 ? 13.935 -7.474 -7.179 1.00 95.06 78 HIS A N 1
ATOM 628 C CA . HIS A 1 78 ? 13.623 -7.951 -8.531 1.00 95.06 78 HIS A CA 1
ATOM 629 C C . HIS A 1 78 ? 12.173 -7.663 -8.987 1.00 95.06 78 HIS A C 1
ATOM 631 O O . HIS A 1 78 ? 11.429 -8.601 -9.301 1.00 95.06 78 HIS A O 1
ATOM 637 N N . PRO A 1 79 ? 11.723 -6.387 -9.005 1.00 95.06 79 PRO A N 1
ATOM 638 C CA . PRO A 1 79 ? 10.377 -6.041 -9.467 1.00 95.06 79 PRO A CA 1
ATOM 639 C C . PRO A 1 79 ? 10.090 -6.526 -10.900 1.00 95.06 79 PRO A C 1
ATOM 641 O O . PRO A 1 79 ? 8.944 -6.858 -11.196 1.00 95.06 79 PRO A O 1
ATOM 644 N N . GLU A 1 80 ? 11.112 -6.670 -11.751 1.00 96.25 80 GLU A N 1
ATOM 645 C CA . GLU A 1 80 ? 11.041 -7.196 -13.123 1.00 96.25 80 GLU A CA 1
ATOM 646 C C . GLU A 1 80 ? 10.462 -8.616 -13.227 1.00 96.25 80 GLU A C 1
ATOM 648 O O . GLU A 1 80 ? 9.962 -9.008 -14.280 1.00 96.25 80 GLU A O 1
ATOM 653 N N . PHE A 1 81 ? 10.450 -9.387 -12.134 1.00 96.69 81 PHE A N 1
ATOM 654 C CA . PHE A 1 81 ? 9.793 -10.697 -12.103 1.00 96.69 81 PHE A CA 1
ATOM 655 C C . PHE A 1 81 ? 8.265 -10.607 -12.040 1.00 96.69 81 PHE A C 1
ATOM 657 O O . PHE A 1 81 ? 7.594 -11.630 -12.165 1.00 96.69 81 PHE A O 1
ATOM 664 N N . ARG A 1 82 ? 7.702 -9.400 -11.871 1.00 96.81 82 ARG A N 1
ATOM 665 C CA . ARG A 1 82 ? 6.256 -9.117 -11.930 1.00 96.81 82 ARG A CA 1
ATOM 666 C C . ARG A 1 82 ? 5.436 -9.887 -10.892 1.00 96.81 82 ARG A C 1
ATOM 668 O O . ARG A 1 82 ? 4.241 -10.097 -11.059 1.00 96.81 82 ARG A O 1
ATOM 675 N N . THR A 1 83 ? 6.068 -10.273 -9.783 1.00 96.06 83 THR A N 1
ATOM 676 C CA . THR A 1 83 ? 5.418 -10.995 -8.678 1.00 96.06 83 THR A CA 1
ATOM 677 C C . THR A 1 83 ? 4.890 -10.077 -7.576 1.00 96.06 83 THR A C 1
ATOM 679 O O . THR A 1 83 ? 4.390 -10.590 -6.581 1.00 96.06 83 THR A O 1
ATOM 682 N N . MET A 1 84 ? 5.055 -8.751 -7.705 1.00 96.44 84 MET A N 1
ATOM 683 C CA . MET A 1 84 ? 4.720 -7.748 -6.677 1.00 96.44 84 MET A CA 1
ATOM 684 C C . MET A 1 84 ? 5.239 -8.158 -5.280 1.00 96.44 84 MET A C 1
ATOM 686 O O . MET A 1 84 ? 4.460 -8.441 -4.368 1.00 96.44 84 MET A O 1
ATOM 690 N N . PRO A 1 85 ? 6.570 -8.269 -5.095 1.00 96.75 85 PRO A N 1
ATOM 691 C CA . PRO A 1 85 ? 7.154 -8.850 -3.888 1.00 96.75 85 PRO A CA 1
ATOM 692 C C . PRO A 1 85 ? 6.833 -8.021 -2.638 1.00 96.75 85 PRO A C 1
ATOM 694 O O . PRO A 1 85 ? 7.010 -6.809 -2.626 1.00 96.75 85 PRO A O 1
ATOM 697 N N . MET A 1 86 ? 6.433 -8.677 -1.547 1.00 97.12 86 MET A N 1
ATOM 698 C CA . MET A 1 86 ? 6.091 -8.013 -0.274 1.00 97.12 86 MET A CA 1
ATOM 699 C C . MET A 1 86 ? 7.251 -7.973 0.735 1.00 97.12 86 MET A C 1
ATOM 701 O O . MET A 1 86 ? 7.104 -7.474 1.848 1.00 97.12 86 MET A O 1
ATOM 705 N N . VAL A 1 87 ? 8.425 -8.488 0.355 1.00 96.62 87 VAL A N 1
ATOM 706 C CA . VAL A 1 87 ? 9.667 -8.377 1.135 1.00 96.62 87 VAL A CA 1
ATOM 707 C C . VAL A 1 87 ? 10.576 -7.355 0.465 1.00 96.62 87 VAL A C 1
ATOM 709 O O . VAL A 1 87 ? 10.970 -7.531 -0.686 1.00 96.62 87 VAL A O 1
ATOM 712 N N . TRP A 1 88 ? 10.867 -6.277 1.189 1.00 96.69 88 TRP A N 1
ATOM 713 C CA . TRP A 1 88 ? 11.588 -5.107 0.689 1.00 96.69 88 TRP A CA 1
ATOM 714 C C . TRP A 1 88 ? 12.893 -4.900 1.462 1.00 96.69 88 TRP A C 1
ATOM 716 O O . TRP A 1 88 ? 13.029 -5.329 2.612 1.00 96.69 88 TRP A O 1
ATOM 726 N N . TYR A 1 89 ? 13.852 -4.222 0.833 1.00 95.25 89 TYR A N 1
ATOM 727 C CA . TYR A 1 89 ? 15.199 -4.022 1.360 1.00 95.25 89 TYR A CA 1
ATOM 728 C C . TYR A 1 89 ? 15.554 -2.540 1.423 1.00 95.25 89 TYR A C 1
ATOM 730 O O . TYR A 1 89 ? 15.376 -1.806 0.453 1.00 95.25 89 TYR A O 1
ATOM 738 N N . CYS A 1 90 ? 16.119 -2.115 2.552 1.00 93.12 90 CYS A N 1
ATOM 739 C CA . CYS A 1 90 ? 16.788 -0.823 2.653 1.00 93.12 90 CYS A CA 1
ATOM 740 C C . CYS A 1 90 ? 18.263 -0.993 2.291 1.00 93.12 90 CYS A C 1
ATOM 742 O O . CYS A 1 90 ? 18.947 -1.850 2.859 1.00 93.12 90 CYS A O 1
ATOM 744 N N . HIS A 1 91 ? 18.762 -0.161 1.380 1.00 86.00 91 HIS A N 1
ATOM 745 C CA . HIS A 1 91 ? 20.181 -0.144 1.042 1.00 86.00 91 HIS A CA 1
ATOM 746 C C . HIS A 1 91 ? 20.976 0.546 2.155 1.00 86.00 91 HIS A C 1
ATOM 748 O O . HIS A 1 91 ? 20.575 1.595 2.659 1.00 86.00 91 HIS A O 1
ATOM 754 N N . HIS A 1 92 ? 22.108 -0.041 2.550 1.00 79.06 92 HIS A N 1
ATOM 755 C CA . HIS A 1 92 ? 23.045 0.639 3.439 1.00 79.06 92 HIS A CA 1
ATOM 756 C C . HIS A 1 92 ? 23.976 1.531 2.609 1.00 79.06 92 HIS A C 1
ATOM 758 O O . HIS A 1 92 ? 24.356 1.178 1.494 1.00 79.06 92 HIS A O 1
ATOM 764 N N . LEU A 1 93 ? 24.409 2.657 3.173 1.00 77.94 93 LEU A N 1
ATOM 765 C CA . LEU A 1 93 ? 25.556 3.390 2.639 1.00 77.94 93 LEU A CA 1
ATOM 766 C C . LEU A 1 93 ? 26.832 2.680 3.104 1.00 77.94 93 LEU A C 1
ATOM 768 O O . LEU A 1 93 ? 26.938 2.311 4.276 1.00 77.94 93 LEU A O 1
ATOM 772 N N . ALA A 1 94 ? 27.772 2.403 2.201 1.00 59.59 94 ALA A N 1
ATOM 773 C CA . ALA A 1 94 ? 29.135 2.065 2.610 1.00 59.59 94 ALA A CA 1
ATOM 774 C C . ALA A 1 94 ? 29.836 3.357 3.069 1.00 59.59 94 ALA 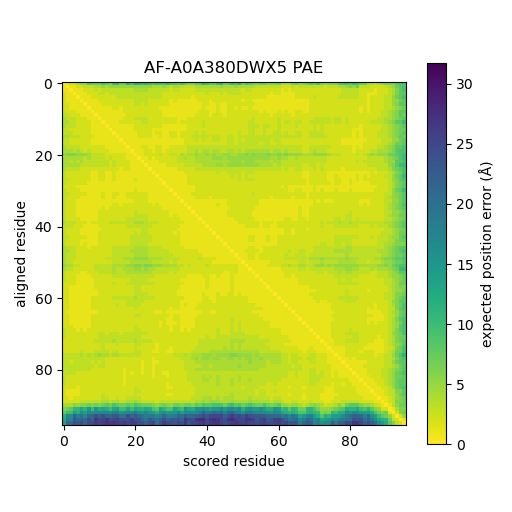A C 1
ATOM 776 O O . ALA A 1 94 ? 29.485 4.437 2.593 1.00 59.59 94 ALA A O 1
ATOM 777 N N . GLN A 1 95 ? 30.775 3.262 4.018 1.00 61.59 95 GLN A N 1
ATOM 778 C CA . GLN A 1 95 ? 31.597 4.410 4.426 1.00 61.59 95 GLN A CA 1
ATOM 779 C C . GLN A 1 95 ? 32.227 5.081 3.192 1.00 61.59 95 GLN A C 1
ATOM 781 O O . GLN A 1 95 ? 32.688 4.379 2.292 1.00 61.59 95 GLN A O 1
ATOM 786 N N . LEU A 1 96 ? 32.186 6.420 3.169 1.00 55.09 96 LEU A N 1
ATOM 787 C CA . LEU A 1 96 ? 32.843 7.269 2.169 1.00 55.09 96 LEU A CA 1
ATOM 788 C C . LEU A 1 96 ? 34.364 7.080 2.181 1.00 55.09 96 LEU A C 1
ATOM 790 O O . LEU A 1 96 ? 34.919 6.950 3.298 1.00 55.09 96 LEU A O 1
#

Mean predicted aligned error: 3.16 Å

Secondary structure (DSSP, 8-state):
-------EE-STTHHHHHT-SSGGGHHHHHHHTEE-TT-HHHHHHHHHTT--HHHHHHHHT-HHHIIIIIS--EEES-GGG-S--S-EEEPPPPP-

Solvent-accessible surface area (backbone atoms only — not comparable to full-atom values): 5738 Å² total; per-residue (Å²): 140,88,86,79,50,42,77,51,62,46,73,86,48,46,64,60,28,46,61,45,87,53,59,83,48,27,61,59,34,52,54,71,32,49,50,58,61,82,37,68,68,51,47,57,47,37,50,73,75,66,50,53,68,70,56,47,53,41,25,62,67,12,59,46,42,44,32,44,68,74,64,60,51,34,42,61,61,68,48,77,72,43,71,72,61,92,64,63,46,65,80,79,82,74,88,131

Organism: Staphylococcus aureus (NCBI:txid1280)

pLDDT: mean 95.36, std 7.36, range [55.09, 98.62]